Protein AF-A0A2N8DM85-F1 (afdb_monomer_lite)

Secondary structure (DSSP, 8-state):
-HHHHHHHHHTTS------------------------HHHHHHHHHHHHHTT-HHHHHHHHHHHHHHHHHHHTTT-SS---HHHHHHHHHHHTSS-HHHHHHHHHHHHHHHHHHS--TTS---S-SHHHHHHHHHHHHHHHHHHHHHHHHHHT---

Sequence (156 aa):
MLELILK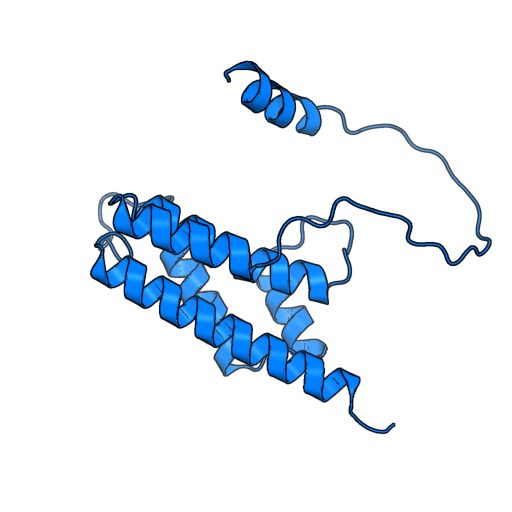IAAMIATGVVSLAVPEVVSRVSTRRPKIFDYHDLLEEAEKARAAGADAASVQLAFSCIEIMLDQILDNNEGETDFTKKIKYAQQVGVVSDDVAAELKRLSGIRARVIHPRPNQVKIGTTPEDAASFIDRVRRALLDIEHAEIELQYKPT

pLDDT: mean 73.94, std 21.7, range [27.81, 96.69]

Structure (mmCIF, N/CA/C/O backbone):
data_AF-A0A2N8DM85-F1
#
_entry.id   AF-A0A2N8DM85-F1
#
loop_
_atom_site.group_PDB
_atom_site.id
_atom_site.type_symbol
_atom_site.label_atom_id
_atom_site.label_alt_id
_atom_site.label_comp_id
_atom_site.label_asym_id
_atom_site.label_entity_id
_atom_site.label_seq_id
_atom_site.pdbx_PDB_ins_code
_atom_site.Cartn_x
_atom_site.Cartn_y
_atom_site.Cartn_z
_atom_site.occupancy
_atom_site.B_iso_or_equiv
_atom_site.auth_seq_id
_atom_site.auth_comp_id
_atom_site.auth_asym_id
_atom_site.auth_atom_id
_atom_site.pdbx_PDB_model_num
ATOM 1 N N . MET A 1 1 ? -8.916 10.503 -26.947 1.00 46.44 1 MET A N 1
ATOM 2 C CA . MET A 1 1 ? -8.059 10.161 -25.785 1.00 46.44 1 MET A CA 1
ATOM 3 C C . MET A 1 1 ? -7.427 11.377 -25.106 1.00 46.44 1 MET A C 1
ATOM 5 O O . MET A 1 1 ? -7.361 11.365 -23.888 1.00 46.44 1 MET A O 1
ATOM 9 N N . LEU A 1 2 ? -7.033 12.439 -25.826 1.00 36.91 2 LEU A N 1
ATOM 10 C CA . LEU A 1 2 ? -6.483 13.663 -25.211 1.00 36.91 2 LEU A CA 1
ATOM 11 C C . LEU A 1 2 ? -7.481 14.429 -24.308 1.00 36.91 2 LEU A C 1
ATOM 13 O O . LEU A 1 2 ? -7.080 15.056 -23.335 1.00 36.91 2 LEU A O 1
ATOM 17 N N . GLU A 1 3 ? -8.784 14.354 -24.597 1.00 34.31 3 GLU A N 1
ATOM 18 C CA . GLU A 1 3 ? -9.808 15.117 -23.862 1.00 34.31 3 GLU A CA 1
ATOM 19 C C . GLU A 1 3 ? -10.078 14.623 -22.434 1.00 34.31 3 GLU A C 1
ATOM 21 O O . GLU A 1 3 ? -10.544 15.393 -21.596 1.00 34.31 3 GLU A O 1
ATOM 26 N N . LEU A 1 4 ? -9.788 13.352 -22.134 1.00 40.19 4 LEU A N 1
ATOM 27 C CA . LEU A 1 4 ? -10.060 12.782 -20.812 1.00 40.19 4 LEU A CA 1
ATOM 28 C C . LEU A 1 4 ? -9.030 13.262 -19.777 1.00 40.19 4 LEU A C 1
ATOM 30 O O . LEU A 1 4 ? -9.383 13.544 -18.637 1.00 40.19 4 LEU A O 1
ATOM 34 N N . ILE A 1 5 ? -7.778 13.443 -20.208 1.00 47.62 5 ILE A N 1
ATOM 35 C CA . ILE A 1 5 ? -6.682 13.930 -19.359 1.00 47.62 5 ILE A CA 1
ATOM 36 C C . ILE A 1 5 ? -6.874 15.422 -19.035 1.00 47.62 5 ILE A C 1
ATOM 38 O O . ILE A 1 5 ? -6.628 15.848 -17.908 1.00 47.62 5 ILE A O 1
ATOM 42 N N . LEU A 1 6 ? -7.403 16.212 -19.979 1.00 41.00 6 LEU A N 1
ATOM 43 C CA . LEU A 1 6 ? -7.639 17.646 -19.774 1.00 41.00 6 LEU A CA 1
ATOM 44 C C . LEU A 1 6 ? -8.774 17.932 -18.768 1.00 41.00 6 LEU A C 1
ATOM 46 O O . LEU A 1 6 ? -8.721 18.919 -18.038 1.00 41.00 6 LEU A O 1
ATOM 50 N N . LYS A 1 7 ? -9.786 17.056 -18.687 1.00 42.88 7 LYS A N 1
ATOM 51 C CA . LYS A 1 7 ? -10.917 17.216 -17.753 1.00 42.88 7 LYS A CA 1
ATOM 52 C C . LYS A 1 7 ? -10.529 16.974 -16.296 1.00 42.88 7 LYS A C 1
ATOM 54 O O . LYS A 1 7 ? -11.030 17.673 -15.421 1.00 42.88 7 LYS A O 1
ATOM 59 N N . ILE A 1 8 ? -9.608 16.044 -16.043 1.00 50.34 8 ILE A N 1
ATOM 60 C CA . ILE A 1 8 ? -9.103 15.778 -14.688 1.00 50.34 8 ILE A CA 1
ATOM 61 C C . ILE A 1 8 ? -8.269 16.971 -14.193 1.00 50.34 8 ILE A C 1
ATOM 63 O O . ILE A 1 8 ? -8.395 17.371 -13.039 1.00 50.34 8 ILE A O 1
ATOM 67 N N . ALA A 1 9 ? -7.503 17.612 -15.083 1.00 44.38 9 ALA A N 1
ATOM 68 C CA . ALA A 1 9 ? -6.720 18.800 -14.746 1.00 44.38 9 ALA A CA 1
ATOM 69 C C . ALA A 1 9 ? -7.584 20.044 -14.442 1.00 44.38 9 ALA A C 1
ATOM 71 O O . ALA A 1 9 ? -7.213 20.855 -13.597 1.00 44.38 9 ALA A O 1
ATOM 72 N N . ALA A 1 10 ? -8.746 20.199 -15.089 1.00 41.28 10 ALA A N 1
ATOM 73 C CA . ALA A 1 10 ? -9.615 21.367 -14.897 1.00 41.28 10 ALA A CA 1
ATOM 74 C C . ALA A 1 10 ? -10.426 21.331 -13.587 1.00 41.28 10 ALA A C 1
ATOM 76 O O . ALA A 1 10 ? -10.752 22.382 -13.035 1.00 41.28 10 ALA A O 1
ATOM 77 N N . MET A 1 11 ? -10.735 20.140 -13.064 1.00 42.62 11 MET A N 1
ATOM 78 C CA 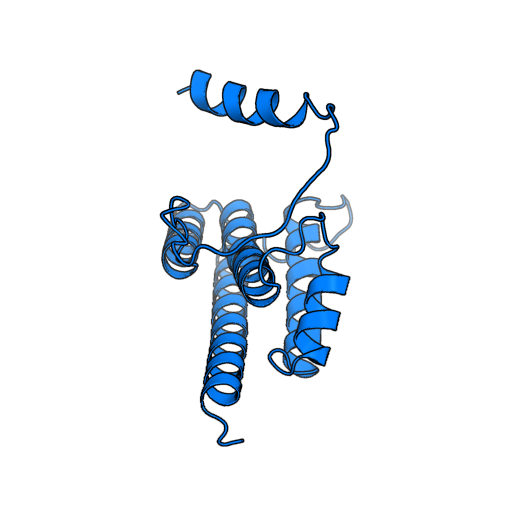. MET A 1 11 ? -11.617 19.988 -11.897 1.00 42.62 11 MET A CA 1
ATOM 79 C C . MET A 1 11 ? -10.950 20.367 -10.562 1.00 42.62 11 MET A C 1
ATOM 81 O O . MET A 1 11 ? -11.637 20.578 -9.570 1.00 42.62 11 MET A O 1
ATOM 85 N N . ILE A 1 12 ? -9.621 20.506 -10.541 1.00 47.06 12 ILE A N 1
ATOM 86 C CA . ILE A 1 12 ? -8.848 20.887 -9.346 1.00 47.06 12 ILE A CA 1
ATOM 87 C C . ILE A 1 12 ? -8.834 22.423 -9.150 1.00 47.06 12 ILE A C 1
ATOM 89 O O . ILE A 1 12 ? -8.496 22.917 -8.079 1.00 47.06 12 ILE A O 1
ATOM 93 N N . ALA A 1 13 ? -9.249 23.208 -10.153 1.00 39.84 13 ALA A N 1
ATOM 94 C CA . ALA A 1 13 ? -9.017 24.656 -10.183 1.00 39.84 13 ALA A CA 1
ATOM 95 C C . ALA A 1 13 ? -10.170 25.549 -9.672 1.00 39.84 13 ALA A C 1
ATOM 97 O O . ALA A 1 13 ? -10.034 26.769 -9.702 1.00 39.84 13 ALA A O 1
ATOM 98 N N . THR A 1 14 ? -11.304 25.012 -9.211 1.00 39.50 14 THR A N 1
ATOM 99 C CA . THR A 1 14 ? -12.475 25.835 -8.821 1.00 39.50 14 THR A CA 1
ATOM 100 C C . THR A 1 14 ? -12.965 25.535 -7.407 1.00 39.50 14 THR A C 1
ATOM 102 O O . THR A 1 14 ? -14.093 25.116 -7.176 1.00 39.50 14 THR A O 1
ATOM 105 N N . GLY A 1 15 ? -12.104 25.790 -6.425 1.00 43.19 15 GLY A N 1
ATOM 106 C CA . GLY A 1 15 ? -12.538 25.970 -5.045 1.00 43.19 15 GLY A CA 1
ATOM 107 C C . GLY A 1 15 ? -12.955 27.416 -4.804 1.00 43.19 15 GLY A C 1
ATOM 108 O O . GLY A 1 15 ? -12.066 28.238 -4.668 1.00 43.19 15 GLY A O 1
ATOM 109 N N . VAL A 1 16 ? -14.263 27.709 -4.774 1.00 44.06 16 VAL A N 1
ATOM 110 C CA . VAL A 1 16 ? -14.984 28.518 -3.758 1.00 44.06 16 VAL A CA 1
ATOM 111 C C . VAL A 1 16 ? -16.491 28.463 -4.072 1.00 44.06 16 VAL A C 1
ATOM 113 O O . VAL A 1 16 ? -16.848 28.679 -5.222 1.00 44.06 16 VAL A O 1
ATOM 116 N N . VAL A 1 17 ? -17.362 28.226 -3.077 1.00 31.20 17 VAL A N 1
ATOM 117 C CA . VAL A 1 17 ? -18.502 29.090 -2.657 1.00 31.20 17 VAL A CA 1
ATOM 118 C C . VAL A 1 17 ? -19.265 28.412 -1.496 1.00 31.20 17 VAL A C 1
ATOM 120 O O . VAL A 1 17 ? -19.744 27.289 -1.614 1.00 31.20 17 VAL A O 1
ATOM 123 N N . SER A 1 18 ? -19.361 29.140 -0.375 1.00 37.59 18 SER A N 1
ATOM 124 C CA . SER A 1 18 ? -20.199 28.929 0.823 1.00 37.59 18 SER A CA 1
ATOM 125 C C . SER A 1 18 ? -21.688 28.649 0.562 1.00 37.59 18 SER A C 1
ATOM 127 O O . SER A 1 18 ? -22.227 29.227 -0.371 1.00 37.59 18 SER A O 1
ATOM 129 N N . LEU A 1 19 ? -22.379 27.951 1.490 1.00 29.81 19 LEU A N 1
ATOM 130 C CA . LEU A 1 19 ? -23.615 28.396 2.198 1.00 29.81 19 LEU A CA 1
ATOM 131 C C . LEU A 1 19 ? -24.359 27.238 2.927 1.00 29.81 19 LEU A C 1
ATOM 133 O O . LEU A 1 19 ? -25.012 26.411 2.312 1.00 29.81 19 LEU A O 1
ATOM 137 N N . ALA A 1 20 ? -24.233 27.220 4.258 1.00 35.34 20 ALA A N 1
ATOM 138 C CA . ALA A 1 20 ? -25.251 27.044 5.315 1.00 35.34 20 ALA A CA 1
ATOM 139 C C . ALA A 1 20 ? -26.544 26.159 5.147 1.00 35.34 20 ALA A C 1
ATOM 141 O O . ALA A 1 20 ? -27.443 26.532 4.401 1.00 35.34 20 ALA A O 1
ATOM 142 N N . VAL A 1 21 ? -26.687 25.169 6.074 1.00 34.19 21 VAL A N 1
ATOM 143 C CA . VAL A 1 21 ? -27.899 24.659 6.827 1.00 34.19 21 VAL A CA 1
ATOM 144 C C . VAL A 1 21 ? -28.944 23.771 6.080 1.00 34.19 21 VAL A C 1
ATOM 146 O O . VAL A 1 21 ? -29.126 24.011 4.891 1.00 34.19 21 VAL A O 1
ATOM 149 N N . PRO A 1 22 ? -29.734 22.828 6.698 1.00 39.62 22 PRO A N 1
ATOM 150 C CA . PRO A 1 22 ? -29.751 22.153 8.029 1.00 39.62 22 PRO A CA 1
ATOM 151 C C . PRO A 1 22 ? -29.777 20.592 7.999 1.00 39.62 22 PRO A C 1
ATOM 153 O O . PRO A 1 22 ? -29.983 19.961 6.966 1.00 39.62 22 PRO A O 1
ATOM 156 N N . GLU A 1 23 ? -29.669 19.979 9.189 1.00 46.16 23 GLU A N 1
ATOM 157 C CA . GLU A 1 23 ? -30.131 18.616 9.520 1.00 46.16 23 GLU A CA 1
ATOM 158 C C . GLU A 1 23 ? -31.531 18.285 8.960 1.00 46.16 23 GLU A C 1
ATOM 160 O O . GLU A 1 23 ? -32.455 19.079 9.118 1.00 46.16 23 GLU A O 1
ATOM 165 N N . VAL A 1 24 ? -31.699 17.084 8.383 1.00 32.69 24 VAL A N 1
ATOM 166 C CA . VAL A 1 24 ? -32.715 16.059 8.734 1.00 32.69 24 VAL A CA 1
ATOM 167 C C . VAL A 1 24 ? -32.618 14.895 7.730 1.00 32.69 24 VAL A C 1
ATOM 169 O O . VAL A 1 24 ? -32.951 15.008 6.556 1.00 32.69 24 VAL A O 1
ATOM 172 N N . VAL A 1 25 ? -32.133 13.768 8.254 1.00 43.12 25 VAL A N 1
ATOM 173 C CA . VAL A 1 25 ? -32.490 12.368 7.965 1.00 43.12 25 VAL A CA 1
ATOM 174 C C . VAL A 1 25 ? -33.029 12.042 6.561 1.00 43.12 25 VAL A C 1
ATOM 176 O O . VAL A 1 25 ? -34.212 12.207 6.282 1.00 43.12 25 VAL A O 1
ATOM 179 N N . SER A 1 26 ? -32.220 11.354 5.749 1.00 27.81 26 SER A N 1
ATOM 180 C CA . SER A 1 26 ? -32.747 10.270 4.911 1.00 27.81 26 SER A CA 1
ATOM 181 C C . SER A 1 26 ? -31.660 9.260 4.559 1.00 27.81 26 SER A C 1
ATOM 183 O O . SER A 1 26 ? -30.710 9.537 3.828 1.00 27.81 26 SER A O 1
ATOM 185 N N . ARG A 1 27 ? -31.822 8.057 5.114 1.00 40.62 27 ARG A N 1
ATOM 186 C CA . ARG A 1 27 ? -31.108 6.836 4.745 1.00 40.62 27 ARG A CA 1
ATOM 187 C C . ARG A 1 27 ? -31.417 6.475 3.293 1.00 40.62 27 ARG A C 1
ATOM 189 O O . ARG A 1 27 ? -32.298 5.664 3.059 1.00 40.62 27 ARG A O 1
ATOM 196 N N . VAL A 1 28 ? -30.667 7.013 2.343 1.00 31.88 28 VAL A N 1
ATOM 197 C CA . VAL A 1 28 ? -30.426 6.382 1.041 1.00 31.88 28 VAL A CA 1
ATOM 198 C C . VAL A 1 28 ? -29.061 6.881 0.563 1.00 31.88 28 VAL A C 1
ATOM 200 O O . VAL A 1 28 ? -28.959 7.913 -0.091 1.00 31.88 28 VAL A O 1
ATOM 203 N N . SER A 1 29 ? -27.988 6.156 0.893 1.00 33.16 29 SER A N 1
ATOM 204 C CA . SER A 1 29 ? -26.689 6.347 0.232 1.00 33.16 29 SER A CA 1
ATOM 205 C C . SER A 1 29 ? -26.782 5.761 -1.180 1.00 33.16 29 SER A C 1
ATOM 207 O O . SER A 1 29 ? -26.305 4.667 -1.483 1.00 33.16 29 SER A O 1
ATOM 209 N N . THR A 1 30 ? -27.516 6.445 -2.057 1.00 33.03 30 THR A N 1
ATOM 210 C CA . THR A 1 30 ? -27.554 6.118 -3.478 1.00 33.03 30 THR A CA 1
ATOM 211 C C . THR A 1 30 ? -26.287 6.632 -4.134 1.00 33.03 30 THR A C 1
ATOM 213 O O . THR A 1 30 ? -26.151 7.815 -4.420 1.00 33.03 30 THR A O 1
ATOM 216 N N . ARG A 1 31 ? -25.416 5.665 -4.435 1.00 43.16 31 ARG A N 1
ATOM 217 C CA . ARG A 1 31 ? -24.558 5.615 -5.624 1.00 43.16 31 ARG A CA 1
ATOM 218 C C . ARG A 1 31 ? -23.601 6.798 -5.794 1.00 43.16 31 ARG A C 1
ATOM 220 O O . ARG A 1 31 ? -23.802 7.663 -6.640 1.00 43.16 31 ARG A O 1
ATOM 227 N N . ARG A 1 32 ? -22.453 6.709 -5.121 1.00 36.75 32 ARG A N 1
ATOM 228 C CA . ARG A 1 32 ? -21.190 7.101 -5.765 1.00 36.75 32 ARG A CA 1
ATOM 229 C C . ARG A 1 32 ? -20.741 5.930 -6.653 1.00 36.75 32 ARG A C 1
ATOM 231 O O . ARG A 1 32 ? -20.941 4.784 -6.240 1.00 36.75 32 ARG A O 1
ATOM 238 N N . PRO A 1 33 ? -20.220 6.159 -7.869 1.00 33.59 33 PRO A N 1
ATOM 239 C CA . PRO A 1 33 ? -19.719 5.073 -8.703 1.00 33.59 33 PRO A CA 1
ATOM 240 C C . PRO A 1 33 ? -18.566 4.384 -7.959 1.00 33.59 33 PRO A C 1
ATOM 242 O O . PRO A 1 33 ? -17.488 4.950 -7.814 1.00 33.59 33 PRO A O 1
ATOM 245 N N . LYS A 1 34 ? -18.837 3.189 -7.421 1.00 40.88 34 LYS A N 1
ATOM 246 C CA . LYS A 1 34 ? -17.860 2.311 -6.771 1.00 40.88 34 LYS A CA 1
ATOM 247 C C . LYS A 1 34 ? -16.998 1.667 -7.853 1.00 40.88 34 LYS A C 1
ATOM 249 O O . LYS A 1 34 ? -17.295 0.577 -8.321 1.00 40.88 34 LYS A O 1
ATOM 254 N N . ILE A 1 35 ? -15.968 2.373 -8.277 1.00 38.97 35 ILE A N 1
ATOM 255 C CA . ILE A 1 35 ? -14.725 1.755 -8.735 1.00 38.97 35 ILE A CA 1
ATOM 256 C C . ILE A 1 35 ? -13.692 2.424 -7.813 1.00 38.97 35 ILE A C 1
ATOM 258 O O . ILE A 1 35 ? -13.714 3.645 -7.680 1.00 3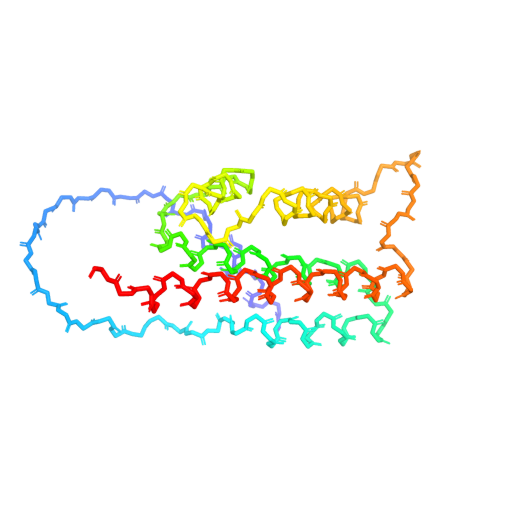8.97 35 ILE A O 1
ATOM 262 N N . PHE A 1 36 ? -12.887 1.729 -7.020 1.00 49.84 36 PHE A N 1
ATOM 263 C CA . PHE A 1 36 ? -12.146 0.517 -7.332 1.00 49.84 36 PHE A CA 1
ATOM 264 C C . PHE A 1 36 ? -12.200 -0.450 -6.156 1.00 49.84 36 PHE A C 1
ATOM 266 O O . PHE A 1 36 ? -11.789 -0.103 -5.049 1.00 49.84 36 PHE A O 1
ATOM 273 N N . ASP A 1 37 ? -12.685 -1.663 -6.409 1.00 69.50 37 ASP A N 1
ATOM 274 C CA . ASP A 1 37 ? -12.207 -2.805 -5.648 1.00 69.50 37 ASP A CA 1
ATOM 275 C C . ASP A 1 37 ? -10.674 -2.772 -5.745 1.00 69.50 37 ASP A C 1
ATOM 277 O O . ASP A 1 37 ? -10.115 -2.687 -6.844 1.00 69.50 37 ASP A O 1
ATOM 281 N N . TYR A 1 38 ? -9.980 -2.726 -4.609 1.00 76.75 38 TYR A N 1
ATOM 282 C CA . TYR A 1 38 ? -8.522 -2.675 -4.628 1.00 76.75 38 TYR A CA 1
ATOM 283 C C . TYR A 1 38 ? -7.946 -3.935 -5.310 1.00 76.75 38 TYR A C 1
ATOM 285 O O . TYR A 1 38 ? -6.807 -3.902 -5.779 1.00 76.75 38 TYR A O 1
ATOM 293 N N . HIS A 1 39 ? -8.731 -5.016 -5.426 1.00 80.06 39 HIS A N 1
ATOM 294 C CA . HIS A 1 39 ? -8.398 -6.201 -6.210 1.00 80.06 39 HIS A CA 1
ATOM 295 C C . HIS A 1 39 ? -8.225 -5.903 -7.707 1.00 80.06 39 HIS A C 1
ATOM 297 O O . HIS A 1 39 ? -7.229 -6.343 -8.283 1.00 80.06 39 HIS A O 1
ATOM 303 N N . ASP A 1 40 ? -9.104 -5.100 -8.319 1.00 84.38 40 ASP A N 1
ATOM 304 C CA . ASP A 1 40 ? -8.972 -4.698 -9.731 1.00 84.38 40 ASP A CA 1
ATOM 305 C C . ASP A 1 40 ? -7.681 -3.893 -9.939 1.00 84.38 40 ASP A C 1
ATOM 307 O O . ASP A 1 40 ? -6.947 -4.071 -10.912 1.00 84.38 40 ASP A O 1
ATOM 311 N N . LEU A 1 41 ? -7.365 -3.014 -8.984 1.00 86.75 41 LEU A N 1
ATOM 312 C CA . LEU A 1 41 ? -6.170 -2.177 -9.047 1.00 86.75 41 LEU A CA 1
ATOM 313 C C . LEU A 1 41 ? -4.879 -2.986 -8.830 1.00 86.75 41 LEU A C 1
ATOM 315 O O . LEU A 1 41 ? -3.858 -2.692 -9.458 1.00 86.75 41 LEU A O 1
ATOM 319 N N . LEU A 1 42 ? -4.923 -4.030 -7.998 1.00 89.31 42 LEU A N 1
ATOM 320 C CA . LEU A 1 42 ? -3.837 -5.004 -7.864 1.00 89.31 42 LEU A CA 1
ATOM 321 C C . LEU A 1 42 ? -3.622 -5.800 -9.156 1.00 89.31 42 LEU A C 1
ATOM 323 O O . LEU A 1 42 ? -2.474 -6.052 -9.524 1.00 89.31 42 LEU A O 1
ATOM 327 N N . GLU A 1 43 ? -4.689 -6.172 -9.866 1.00 90.94 43 GLU A N 1
ATOM 328 C CA . GLU A 1 43 ? -4.574 -6.840 -11.166 1.00 90.94 43 GLU A CA 1
ATOM 329 C C . GLU A 1 43 ? -3.904 -5.925 -12.203 1.00 90.94 43 GLU A C 1
ATOM 331 O O . GLU A 1 43 ? -2.987 -6.344 -12.914 1.00 90.94 43 GLU A O 1
ATOM 336 N N . GLU A 1 44 ? -4.290 -4.648 -12.249 1.00 90.69 44 GLU A N 1
ATOM 337 C CA . GLU A 1 44 ? -3.639 -3.653 -13.109 1.00 90.69 44 GLU A CA 1
ATOM 338 C C . GLU A 1 44 ? -2.169 -3.418 -12.725 1.00 90.69 44 GLU A C 1
ATOM 340 O O . GLU A 1 44 ? -1.316 -3.249 -13.602 1.00 90.69 44 GLU A O 1
ATOM 345 N N . ALA A 1 45 ? -1.828 -3.479 -11.434 1.00 91.44 45 ALA A N 1
ATOM 346 C CA . ALA A 1 45 ? -0.438 -3.415 -10.987 1.00 91.44 45 ALA A CA 1
ATOM 347 C C . ALA A 1 45 ? 0.390 -4.604 -11.511 1.00 91.44 45 ALA A C 1
ATOM 349 O O . ALA A 1 45 ? 1.534 -4.418 -11.940 1.00 91.44 45 ALA A O 1
ATOM 350 N N . GLU A 1 46 ? -0.177 -5.812 -11.534 1.00 92.38 46 GLU A N 1
ATOM 351 C CA . GLU A 1 46 ? 0.477 -7.003 -12.094 1.00 92.38 46 GLU A CA 1
ATOM 352 C C . GLU A 1 46 ? 0.618 -6.917 -13.620 1.00 92.38 46 GLU A C 1
ATOM 354 O O . GLU A 1 46 ? 1.680 -7.241 -14.160 1.00 92.38 46 GLU A O 1
ATOM 359 N N . LYS A 1 47 ? -0.401 -6.410 -14.327 1.00 92.50 47 LYS A N 1
ATOM 360 C CA . LYS A 1 47 ? -0.326 -6.154 -15.778 1.00 92.50 47 LYS A CA 1
ATOM 361 C C . LYS A 1 47 ? 0.768 -5.143 -16.114 1.00 92.50 47 LYS A C 1
ATOM 363 O O . LYS A 1 47 ? 1.555 -5.376 -17.033 1.00 92.50 47 LYS A O 1
ATOM 368 N N . ALA A 1 48 ? 0.863 -4.053 -15.351 1.00 90.19 48 ALA A N 1
ATOM 369 C CA . ALA A 1 48 ? 1.917 -3.055 -15.519 1.00 90.19 48 ALA A CA 1
ATOM 370 C C . ALA A 1 48 ? 3.313 -3.669 -15.327 1.00 90.19 48 ALA A C 1
ATOM 372 O O . ALA A 1 48 ? 4.206 -3.419 -16.138 1.00 90.19 48 ALA A O 1
ATOM 373 N N . ARG A 1 49 ? 3.492 -4.533 -14.318 1.00 92.19 49 ARG A N 1
ATOM 374 C CA . ARG A 1 49 ? 4.750 -5.267 -14.100 1.00 92.19 49 ARG A CA 1
ATOM 375 C C . ARG A 1 49 ? 5.078 -6.191 -15.271 1.00 92.19 49 ARG A C 1
ATOM 377 O O . ARG A 1 49 ? 6.194 -6.169 -15.778 1.00 92.19 49 ARG A O 1
ATOM 384 N N . ALA A 1 50 ? 4.108 -6.979 -15.737 1.00 91.19 50 ALA A N 1
ATOM 385 C CA . ALA A 1 50 ? 4.292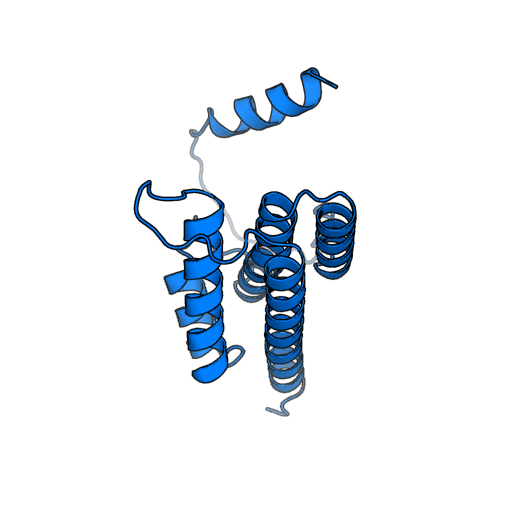 -7.886 -16.872 1.00 91.19 50 ALA A CA 1
ATOM 386 C C . ALA A 1 50 ? 4.660 -7.145 -18.172 1.00 91.19 50 ALA A C 1
ATOM 388 O O . ALA A 1 50 ? 5.385 -7.683 -19.006 1.00 91.19 50 ALA A O 1
ATOM 389 N N . ALA A 1 51 ? 4.209 -5.896 -18.322 1.00 92.38 51 ALA A N 1
ATOM 390 C CA . ALA A 1 51 ? 4.575 -5.010 -19.425 1.00 92.38 51 ALA A CA 1
ATOM 391 C C . ALA A 1 51 ? 5.945 -4.314 -19.251 1.00 92.38 51 ALA A C 1
ATOM 393 O O . ALA A 1 51 ? 6.329 -3.510 -20.101 1.00 92.38 51 ALA A O 1
ATOM 394 N N . GLY A 1 52 ? 6.677 -4.584 -18.164 1.00 88.19 52 GLY A N 1
ATOM 395 C CA . GLY A 1 52 ? 7.955 -3.938 -17.840 1.00 88.19 52 GLY A CA 1
ATOM 396 C C . GLY A 1 52 ? 7.818 -2.507 -17.307 1.00 88.19 52 GLY A C 1
ATOM 397 O O . GLY A 1 52 ? 8.802 -1.773 -17.230 1.00 88.19 52 GLY A O 1
ATOM 398 N N . ALA A 1 53 ? 6.606 -2.083 -16.942 1.00 88.81 53 ALA A N 1
ATOM 399 C CA . ALA A 1 53 ? 6.329 -0.778 -16.350 1.00 88.81 53 ALA A CA 1
ATOM 400 C C . ALA A 1 53 ? 6.412 -0.842 -14.811 1.00 88.81 53 ALA A C 1
ATOM 402 O O . ALA A 1 53 ? 5.462 -0.497 -14.107 1.00 88.81 53 ALA A O 1
ATOM 403 N N . ASP A 1 54 ? 7.562 -1.268 -14.279 1.00 89.31 54 ASP A N 1
ATOM 404 C CA . ASP A 1 54 ? 7.768 -1.563 -12.849 1.00 89.31 54 ASP A CA 1
ATOM 405 C C . ASP A 1 54 ? 7.427 -0.380 -11.929 1.00 89.31 54 ASP A C 1
ATOM 407 O O . ASP A 1 54 ? 6.754 -0.536 -10.912 1.00 89.31 54 ASP A O 1
ATOM 411 N N . ALA A 1 55 ? 7.816 0.838 -12.315 1.00 86.88 55 ALA A N 1
ATOM 412 C CA . ALA A 1 55 ? 7.517 2.034 -11.529 1.00 86.88 55 ALA A CA 1
ATOM 413 C C . ALA A 1 55 ? 6.010 2.335 -11.452 1.00 86.88 55 ALA A C 1
ATOM 415 O O . ALA A 1 55 ? 5.508 2.759 -10.409 1.00 86.88 55 ALA A O 1
ATOM 416 N N . ALA A 1 56 ? 5.282 2.094 -12.547 1.00 89.19 56 ALA A N 1
ATOM 417 C CA . ALA A 1 56 ? 3.832 2.243 -12.581 1.00 89.19 56 ALA A CA 1
ATOM 418 C C . ALA A 1 56 ? 3.154 1.140 -11.760 1.00 89.19 56 ALA A C 1
ATOM 420 O O . ALA A 1 56 ? 2.231 1.429 -11.005 1.00 89.19 56 ALA A O 1
ATOM 421 N N . SER A 1 57 ? 3.662 -0.092 -11.838 1.00 91.31 57 SER A N 1
ATOM 422 C CA . SER A 1 57 ? 3.213 -1.217 -11.015 1.00 91.31 57 SER A CA 1
ATOM 423 C C . SER A 1 57 ? 3.306 -0.906 -9.517 1.00 91.31 57 SER A C 1
ATOM 425 O O . SER A 1 57 ? 2.313 -1.025 -8.799 1.00 91.31 57 SER A O 1
ATOM 427 N N . VAL A 1 58 ? 4.454 -0.399 -9.053 1.00 91.50 58 VAL A N 1
ATOM 428 C CA . VAL A 1 58 ? 4.656 0.011 -7.651 1.00 91.50 58 VAL A CA 1
ATOM 429 C C . VAL A 1 58 ? 3.683 1.119 -7.239 1.00 91.50 58 VAL A C 1
ATOM 431 O O . VAL A 1 58 ? 3.125 1.067 -6.142 1.00 91.50 58 VAL A O 1
ATOM 434 N N . GLN A 1 59 ? 3.456 2.115 -8.102 1.00 91.56 59 GLN A N 1
ATOM 435 C CA . GLN A 1 59 ? 2.494 3.185 -7.827 1.00 91.56 59 GLN A CA 1
ATOM 436 C C . GLN A 1 59 ? 1.063 2.644 -7.700 1.00 91.56 59 GLN A C 1
ATOM 438 O O . GLN A 1 59 ? 0.380 2.990 -6.739 1.00 91.56 59 GLN A O 1
ATOM 443 N N . LEU A 1 60 ? 0.619 1.800 -8.636 1.00 90.81 60 LEU A N 1
ATOM 444 C CA . LEU A 1 60 ? -0.728 1.218 -8.636 1.00 90.81 60 LEU A CA 1
ATOM 445 C C . LEU A 1 60 ? -0.952 0.332 -7.406 1.00 90.81 60 LEU A C 1
ATOM 447 O O . LEU A 1 60 ? -1.947 0.494 -6.700 1.00 90.81 60 LEU A O 1
ATOM 451 N N . ALA A 1 61 ? 0.015 -0.534 -7.091 1.00 93.62 61 ALA A N 1
ATOM 452 C CA . ALA A 1 61 ? -0.038 -1.379 -5.905 1.00 93.62 61 ALA A CA 1
ATOM 453 C C . ALA A 1 61 ? -0.118 -0.536 -4.623 1.00 93.62 61 ALA A C 1
ATOM 455 O O . ALA A 1 61 ? -0.956 -0.786 -3.762 1.00 93.62 61 ALA A O 1
ATOM 456 N N . PHE A 1 62 ? 0.696 0.515 -4.495 1.00 93.69 62 PHE A N 1
ATOM 457 C CA . PHE A 1 62 ? 0.639 1.369 -3.309 1.00 93.69 62 PHE A CA 1
ATOM 458 C C . PHE A 1 62 ? -0.691 2.129 -3.184 1.00 93.69 62 PHE A C 1
ATOM 460 O O . PHE A 1 62 ? -1.205 2.273 -2.077 1.00 93.69 62 PHE A O 1
ATOM 467 N N . SER A 1 63 ? -1.289 2.562 -4.295 1.00 91.06 63 SER A N 1
ATOM 468 C CA . SER A 1 63 ? -2.598 3.226 -4.268 1.00 91.06 63 SER A CA 1
ATOM 469 C C . SER A 1 63 ? -3.728 2.328 -3.754 1.00 91.06 63 SER A C 1
ATOM 471 O O . SER A 1 63 ? -4.696 2.846 -3.208 1.00 91.06 63 SER A O 1
ATOM 473 N N . CYS A 1 64 ? -3.586 0.999 -3.814 1.00 91.81 64 CYS A N 1
ATOM 474 C CA . CYS A 1 64 ? -4.523 0.069 -3.173 1.00 91.81 64 CYS A CA 1
ATOM 475 C C . CYS A 1 64 ? -4.587 0.282 -1.650 1.00 91.81 64 CYS A C 1
ATOM 477 O O . CYS A 1 64 ? -5.667 0.296 -1.066 1.00 91.81 64 CYS A O 1
ATOM 479 N N . ILE A 1 65 ? -3.434 0.510 -1.008 1.00 92.31 65 ILE A N 1
ATOM 480 C CA . ILE A 1 65 ? -3.347 0.811 0.431 1.00 92.31 65 ILE A CA 1
ATOM 481 C C . ILE A 1 65 ? -4.003 2.156 0.734 1.00 92.31 65 ILE A C 1
ATOM 483 O O . ILE A 1 65 ? -4.721 2.279 1.721 1.00 92.31 65 ILE A O 1
ATOM 487 N N . GLU A 1 66 ? -3.740 3.173 -0.092 1.00 89.31 66 GLU A N 1
ATOM 488 C CA . GLU A 1 66 ? -4.325 4.505 0.095 1.00 89.31 66 GLU A CA 1
ATOM 489 C C . GLU A 1 66 ? -5.858 4.434 0.047 1.00 89.31 66 GLU A C 1
ATOM 491 O O . GLU A 1 66 ? -6.507 4.966 0.945 1.00 89.31 66 GLU A O 1
ATOM 496 N N . ILE A 1 67 ? -6.413 3.696 -0.922 1.00 86.25 67 ILE A N 1
ATOM 497 C CA . ILE A 1 67 ? -7.856 3.456 -1.057 1.00 86.25 67 ILE A CA 1
ATOM 498 C C . ILE A 1 67 ? -8.416 2.717 0.162 1.00 86.25 67 ILE A C 1
ATOM 500 O O . ILE A 1 67 ? -9.422 3.156 0.712 1.00 86.25 67 ILE A O 1
ATOM 504 N N . MET A 1 68 ? -7.773 1.631 0.603 1.00 87.00 68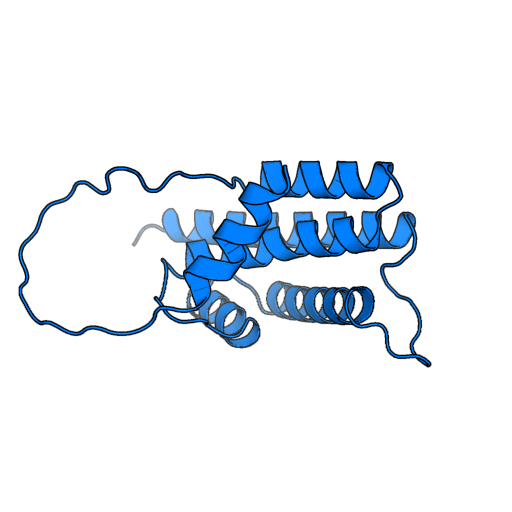 MET A N 1
ATOM 505 C CA . MET A 1 68 ? -8.218 0.864 1.775 1.00 87.00 68 MET A CA 1
ATOM 506 C C . MET A 1 68 ? -8.261 1.741 3.034 1.00 87.00 68 MET A C 1
ATOM 508 O O . MET A 1 68 ? -9.260 1.782 3.746 1.00 87.00 68 MET A O 1
ATOM 512 N N . LEU A 1 69 ? -7.201 2.512 3.292 1.00 87.00 69 LEU A N 1
ATOM 513 C CA . LEU A 1 69 ? -7.170 3.418 4.441 1.00 87.00 69 LEU A CA 1
ATOM 514 C C . LEU A 1 69 ? -8.240 4.513 4.338 1.00 87.00 69 LEU A C 1
ATOM 516 O O . LEU A 1 69 ? -8.828 4.873 5.354 1.00 87.00 69 LEU A O 1
ATOM 520 N N . ASP A 1 70 ? -8.511 5.027 3.137 1.00 84.69 70 ASP A N 1
ATOM 521 C CA . ASP A 1 70 ? -9.568 6.021 2.915 1.00 84.69 70 ASP A CA 1
ATOM 522 C C . ASP A 1 70 ? -10.975 5.462 3.139 1.00 84.69 70 ASP A C 1
ATOM 524 O O . ASP A 1 70 ? -11.838 6.176 3.655 1.00 84.69 70 ASP A O 1
ATOM 528 N N . GLN A 1 71 ? -11.199 4.189 2.806 1.00 81.06 71 GLN A N 1
ATOM 529 C CA . GLN A 1 71 ? -12.451 3.488 3.094 1.00 81.06 71 GLN A CA 1
ATOM 530 C C . GLN A 1 71 ? -12.667 3.334 4.603 1.00 81.06 71 GLN A C 1
ATOM 532 O O . GLN A 1 71 ? -13.742 3.659 5.097 1.00 81.06 71 GLN A O 1
ATOM 537 N N . ILE A 1 72 ? -11.628 2.940 5.342 1.00 79.44 72 ILE A N 1
ATOM 538 C CA . ILE A 1 72 ? -11.672 2.795 6.807 1.00 79.44 72 ILE A CA 1
ATOM 539 C C . ILE A 1 72 ? -11.904 4.141 7.506 1.00 79.44 72 ILE A C 1
ATOM 541 O O . ILE A 1 72 ? -12.543 4.214 8.553 1.00 79.44 72 ILE A O 1
ATOM 545 N N . LEU A 1 73 ? -11.378 5.224 6.934 1.00 76.75 73 LEU A N 1
ATOM 546 C CA . LEU A 1 73 ? -11.521 6.587 7.451 1.00 76.75 73 LEU A CA 1
ATOM 547 C C . LEU A 1 73 ? -12.878 7.234 7.147 1.00 76.75 73 LEU A C 1
ATOM 549 O O . LEU A 1 73 ? -13.073 8.396 7.513 1.00 76.75 73 LEU A O 1
ATOM 553 N N . ASP A 1 74 ? -13.775 6.515 6.468 1.00 67.75 74 ASP A N 1
ATOM 554 C CA . ASP A 1 74 ? -15.140 6.923 6.134 1.00 67.75 74 ASP A CA 1
ATOM 555 C C . ASP A 1 74 ? -15.213 8.336 5.513 1.00 67.75 74 ASP A C 1
ATOM 557 O O . ASP A 1 74 ? -16.056 9.164 5.855 1.00 67.75 74 ASP A O 1
ATOM 561 N N . ASN A 1 75 ? -14.289 8.627 4.584 1.00 55.19 75 ASN A N 1
ATOM 562 C CA . ASN A 1 75 ? -14.145 9.929 3.919 1.00 55.19 75 ASN A CA 1
ATOM 563 C C . ASN A 1 75 ? -14.135 11.131 4.885 1.00 55.19 75 ASN A C 1
ATOM 565 O O . ASN A 1 75 ? -14.917 12.066 4.705 1.00 55.19 75 ASN A O 1
ATOM 569 N N . ASN A 1 76 ? -13.224 11.183 5.865 1.00 48.09 76 ASN A N 1
ATOM 570 C CA . ASN A 1 76 ? -12.839 12.491 6.407 1.00 48.09 76 ASN A CA 1
ATOM 571 C C . ASN A 1 76 ? -12.467 13.396 5.215 1.00 48.09 76 ASN A C 1
ATOM 573 O O . ASN A 1 76 ? -11.479 13.132 4.535 1.00 48.09 76 ASN A O 1
ATOM 577 N N . GLU A 1 77 ? -13.293 14.412 4.930 1.00 46.62 77 GLU A N 1
ATOM 578 C CA . GLU A 1 77 ? -13.298 15.246 3.709 1.00 46.62 77 GLU A CA 1
ATOM 579 C C . GLU A 1 77 ? -12.075 16.182 3.578 1.00 46.62 77 GLU A C 1
ATOM 581 O O . GLU A 1 77 ? -12.152 17.282 3.034 1.00 46.62 77 GLU A O 1
ATOM 586 N N . GLY A 1 78 ? -10.921 15.764 4.090 1.00 52.38 78 GLY A N 1
ATOM 587 C CA . GLY A 1 78 ? -9.656 16.464 3.976 1.00 52.38 78 GLY A CA 1
ATOM 588 C C . GLY A 1 78 ? -8.574 15.547 3.431 1.00 52.38 78 GLY A C 1
ATOM 589 O O . GLY A 1 78 ? -8.523 14.358 3.748 1.00 52.38 78 GLY A O 1
ATOM 590 N N . GLU A 1 79 ? -7.668 16.130 2.646 1.00 56.16 79 GLU A N 1
ATOM 591 C CA . GLU A 1 79 ? -6.409 15.514 2.235 1.00 56.16 79 GLU A CA 1
ATOM 592 C C . GLU A 1 79 ? -5.592 15.168 3.492 1.00 56.16 79 GLU A C 1
ATOM 594 O O . GLU A 1 79 ? -4.832 15.964 4.049 1.00 56.16 79 GLU A O 1
ATOM 599 N N . THR A 1 80 ? -5.849 13.979 4.027 1.00 65.06 80 THR A N 1
ATOM 600 C CA . THR A 1 80 ? -5.243 13.517 5.265 1.00 65.06 80 THR A CA 1
ATOM 601 C C . THR A 1 80 ? -3.911 12.890 4.899 1.00 65.06 80 THR A C 1
ATOM 603 O O . THR A 1 80 ? -3.870 11.919 4.153 1.00 65.06 80 THR A O 1
ATOM 606 N N . ASP A 1 81 ? -2.811 13.454 5.401 1.00 84.19 81 ASP A N 1
ATOM 607 C CA . ASP A 1 81 ? -1.471 12.899 5.182 1.00 84.19 81 ASP A CA 1
ATOM 608 C C . ASP A 1 81 ? -1.431 11.389 5.484 1.00 84.19 81 ASP A C 1
ATOM 610 O O . ASP A 1 81 ? -2.012 10.928 6.470 1.00 84.19 81 ASP A O 1
ATOM 614 N N . PHE A 1 82 ? -0.714 10.616 4.665 1.00 87.88 82 PHE A N 1
ATOM 615 C CA . PHE A 1 82 ? -0.649 9.154 4.767 1.00 87.88 82 PHE A CA 1
ATOM 616 C C . PHE A 1 82 ? -0.235 8.681 6.170 1.00 87.88 82 PHE A C 1
ATOM 618 O O . PHE A 1 82 ? -0.796 7.727 6.709 1.00 87.88 82 PHE A O 1
ATOM 625 N N . THR A 1 83 ? 0.686 9.396 6.824 1.00 89.19 83 THR A N 1
ATOM 626 C CA . THR A 1 83 ? 1.106 9.083 8.200 1.00 89.19 83 THR A CA 1
ATOM 627 C C . THR A 1 83 ? -0.041 9.239 9.195 1.00 89.19 83 THR A C 1
ATOM 629 O O . THR A 1 83 ? -0.163 8.451 10.136 1.00 89.19 83 THR A O 1
ATOM 632 N N . LYS A 1 84 ? -0.897 10.248 8.997 1.00 87.62 84 LYS A N 1
ATOM 633 C CA . LYS A 1 84 ? -2.093 10.460 9.820 1.00 87.62 84 LYS A CA 1
ATOM 634 C C . LYS A 1 84 ? -3.130 9.367 9.569 1.00 87.62 84 LYS A C 1
ATOM 636 O O . LYS A 1 84 ? -3.695 8.885 10.546 1.00 87.62 84 LYS A O 1
ATOM 641 N N . LYS A 1 85 ? -3.311 8.934 8.312 1.00 88.75 85 LYS A N 1
ATOM 642 C CA . LYS A 1 85 ? -4.199 7.809 7.969 1.00 88.75 85 LYS A CA 1
ATOM 643 C C . LYS A 1 85 ? -3.798 6.537 8.718 1.00 88.75 85 LYS A C 1
ATOM 645 O O . LYS A 1 85 ? -4.626 5.949 9.404 1.00 88.75 85 LYS A O 1
ATOM 650 N N . ILE A 1 86 ? -2.507 6.186 8.690 1.00 91.62 86 ILE A N 1
ATOM 651 C CA . ILE A 1 86 ? -1.972 5.042 9.450 1.00 91.62 86 ILE A CA 1
ATOM 652 C C . ILE A 1 86 ? -2.239 5.204 10.946 1.00 91.62 86 ILE A C 1
ATOM 654 O O . ILE A 1 86 ? -2.727 4.279 11.585 1.00 91.62 86 ILE A O 1
ATOM 658 N N . LYS A 1 87 ? -1.926 6.373 11.517 1.00 89.81 87 LYS A N 1
ATOM 659 C CA . LYS A 1 87 ? -2.086 6.598 12.959 1.00 89.81 87 LYS A CA 1
ATOM 660 C C . LYS A 1 87 ? -3.540 6.438 13.403 1.00 89.81 87 LYS A C 1
ATOM 662 O O . LYS A 1 87 ? -3.784 5.861 14.456 1.00 89.81 87 LYS A O 1
ATOM 667 N N . TYR A 1 88 ? -4.487 6.941 12.618 1.00 87.06 88 TYR A N 1
ATOM 668 C CA . TYR A 1 88 ? -5.905 6.753 12.902 1.00 87.06 88 TYR A CA 1
ATOM 669 C C . TYR A 1 88 ? -6.304 5.280 12.790 1.00 87.06 88 TYR A C 1
ATOM 671 O O . TYR A 1 88 ? -6.920 4.752 13.709 1.00 87.06 88 TYR A O 1
ATOM 679 N N . ALA A 1 89 ? -5.890 4.600 11.717 1.00 87.50 89 ALA A N 1
ATOM 680 C CA . ALA A 1 89 ? -6.144 3.176 11.525 1.00 87.50 89 ALA A CA 1
ATOM 681 C C . ALA A 1 89 ? -5.614 2.335 12.712 1.00 87.50 89 ALA A C 1
ATOM 683 O O . ALA A 1 89 ? -6.291 1.432 13.200 1.00 87.50 89 ALA A O 1
ATOM 684 N N . GLN A 1 90 ? -4.453 2.696 13.269 1.00 90.31 90 GLN A N 1
ATOM 685 C CA . GLN A 1 90 ? -3.940 2.092 14.503 1.00 90.31 90 GLN A CA 1
ATOM 686 C C . GLN A 1 90 ? -4.834 2.371 15.720 1.00 90.31 90 GLN A C 1
ATOM 688 O O . GLN A 1 90 ? -5.076 1.477 16.525 1.00 90.31 90 GLN A O 1
ATOM 693 N N . GLN A 1 91 ? -5.341 3.599 15.866 1.00 87.75 91 GLN A N 1
ATOM 694 C CA . GLN A 1 91 ? -6.206 3.986 16.988 1.00 87.75 91 GLN A CA 1
ATOM 695 C C . GLN A 1 91 ? -7.552 3.259 16.985 1.00 87.75 91 GLN A C 1
ATOM 697 O O . GLN A 1 91 ? -8.058 2.933 18.056 1.00 87.75 91 GLN A O 1
ATOM 702 N N . VAL A 1 92 ? -8.122 3.001 15.806 1.00 84.44 92 VAL A N 1
ATOM 703 C CA . VAL A 1 92 ? -9.371 2.232 15.668 1.00 84.44 92 VAL A CA 1
ATOM 704 C C . VAL A 1 92 ? -9.143 0.717 15.683 1.00 84.44 92 VAL A C 1
ATOM 706 O O . VAL A 1 92 ? -10.104 -0.042 15.727 1.00 84.44 92 VAL A O 1
ATOM 709 N N . GLY A 1 93 ? -7.883 0.269 15.689 1.00 84.94 93 GLY A N 1
ATOM 710 C CA . GLY A 1 93 ? -7.505 -1.135 15.844 1.00 84.94 93 GLY A CA 1
ATOM 711 C C . GLY A 1 93 ? -7.476 -1.963 14.556 1.00 84.94 93 GLY A C 1
ATOM 712 O O . GLY A 1 93 ? -7.275 -3.168 14.647 1.00 84.94 93 GLY A O 1
ATOM 713 N N . VAL A 1 94 ? -7.644 -1.354 13.376 1.00 87.06 94 VAL A N 1
ATOM 714 C CA . VAL A 1 94 ? -7.579 -2.062 12.074 1.00 87.06 94 VAL A CA 1
ATOM 715 C C . VAL A 1 94 ? -6.146 -2.239 11.553 1.00 87.06 94 VAL A C 1
ATOM 717 O O . VAL A 1 94 ? -5.902 -2.987 10.615 1.00 87.06 94 VAL A O 1
ATOM 720 N N . VAL A 1 95 ? -5.177 -1.523 12.131 1.00 90.44 95 VAL A N 1
ATOM 721 C CA . VAL A 1 95 ? -3.759 -1.593 11.756 1.00 90.44 95 VAL A CA 1
ATOM 722 C C . VAL A 1 95 ? -2.934 -1.859 13.011 1.00 90.44 95 VAL A C 1
ATOM 724 O O . VAL A 1 95 ? -2.952 -1.068 13.951 1.00 90.44 95 VAL A O 1
ATOM 727 N N . SER A 1 96 ? -2.173 -2.953 13.020 1.00 92.75 96 SER A N 1
ATOM 728 C CA . SER A 1 96 ? -1.208 -3.247 14.086 1.00 92.75 96 SER A CA 1
ATOM 729 C C . SER A 1 96 ? 0.070 -2.407 13.948 1.00 92.75 96 SER A C 1
ATOM 731 O O . SER A 1 96 ? 0.328 -1.804 12.904 1.00 92.75 96 SER A O 1
ATOM 733 N N . ASP A 1 97 ? 0.912 -2.381 14.984 1.00 93.50 97 ASP A N 1
ATOM 734 C CA . ASP A 1 97 ? 2.211 -1.691 14.932 1.00 93.50 97 ASP A CA 1
ATOM 735 C C . ASP A 1 97 ? 3.133 -2.247 13.835 1.00 93.50 97 ASP A C 1
ATOM 737 O O . ASP A 1 97 ? 3.815 -1.481 13.144 1.00 93.50 97 ASP A O 1
ATOM 741 N N . ASP A 1 98 ? 3.104 -3.564 13.626 1.00 95.12 98 ASP A N 1
ATOM 742 C CA . ASP A 1 98 ? 3.890 -4.236 12.591 1.00 95.12 98 ASP A CA 1
ATOM 743 C C . ASP A 1 98 ? 3.407 -3.864 11.186 1.00 95.12 98 ASP A C 1
ATOM 745 O O . ASP A 1 98 ? 4.221 -3.515 10.321 1.00 95.12 98 ASP A O 1
ATOM 749 N N . VAL A 1 99 ? 2.085 -3.853 10.972 1.00 94.50 99 VAL A N 1
ATOM 750 C CA . VAL A 1 99 ? 1.484 -3.412 9.707 1.00 94.50 99 VAL A CA 1
ATOM 751 C C . VAL A 1 99 ? 1.795 -1.933 9.481 1.00 94.50 99 VAL A C 1
ATOM 753 O O . VAL A 1 99 ? 2.270 -1.565 8.412 1.00 94.50 99 VAL A O 1
ATOM 756 N N . ALA A 1 100 ? 1.660 -1.069 10.489 1.00 94.62 100 ALA A N 1
ATOM 757 C CA . ALA A 1 100 ? 2.002 0.351 10.376 1.00 94.62 100 ALA A CA 1
ATOM 758 C C . ALA A 1 100 ? 3.473 0.586 9.995 1.00 94.62 100 ALA A C 1
ATOM 760 O O . ALA A 1 100 ? 3.780 1.460 9.174 1.00 94.62 100 ALA A O 1
ATOM 761 N N . ALA A 1 101 ? 4.399 -0.177 10.581 1.00 95.00 101 ALA A N 1
ATOM 762 C CA . ALA A 1 101 ? 5.811 -0.131 10.216 1.00 95.00 101 ALA A CA 1
ATOM 763 C C . ALA A 1 101 ? 6.026 -0.567 8.759 1.00 95.00 101 ALA A C 1
ATOM 765 O O . ALA A 1 101 ? 6.815 0.051 8.037 1.00 95.00 101 ALA A O 1
ATOM 766 N N . GLU A 1 102 ? 5.302 -1.589 8.308 1.00 96.69 102 GLU A N 1
ATOM 767 C CA . GLU A 1 102 ? 5.351 -2.067 6.931 1.00 96.69 102 GLU A CA 1
ATOM 768 C C . GLU A 1 102 ? 4.794 -1.048 5.931 1.00 96.69 102 GLU A C 1
ATOM 770 O O . GLU A 1 102 ? 5.471 -0.726 4.953 1.00 96.69 102 GLU A O 1
ATOM 775 N N . LEU A 1 103 ? 3.641 -0.441 6.214 1.00 95.94 103 LEU A N 1
ATOM 776 C CA . LEU A 1 103 ? 3.048 0.610 5.384 1.00 95.94 103 LEU A CA 1
ATOM 777 C C . LEU A 1 103 ? 3.997 1.810 5.218 1.00 95.94 103 LEU A C 1
ATOM 779 O O . LEU A 1 103 ? 4.158 2.338 4.114 1.00 95.94 103 LEU A O 1
ATOM 783 N N . LYS A 1 104 ? 4.703 2.206 6.286 1.00 94.44 104 LYS A N 1
ATOM 784 C CA . LYS A 1 104 ? 5.748 3.246 6.225 1.00 94.44 104 LYS A CA 1
ATOM 785 C C . LYS A 1 104 ? 6.927 2.828 5.343 1.00 94.44 104 LYS A C 1
ATOM 787 O O . LYS A 1 104 ? 7.425 3.642 4.562 1.00 94.44 104 LYS A O 1
ATOM 792 N N . ARG A 1 105 ? 7.376 1.568 5.428 1.00 93.44 105 ARG A N 1
ATOM 793 C CA . ARG A 1 105 ? 8.440 1.037 4.555 1.00 93.44 105 ARG A CA 1
ATOM 794 C C . ARG A 1 105 ? 8.016 1.049 3.086 1.00 93.44 105 ARG A C 1
ATOM 796 O O . ARG A 1 105 ? 8.802 1.494 2.248 1.00 93.44 105 ARG A O 1
ATOM 803 N N . LEU A 1 106 ? 6.794 0.609 2.785 1.00 94.50 106 LEU A N 1
ATOM 804 C CA . LEU A 1 106 ? 6.231 0.595 1.431 1.00 94.50 106 LEU A CA 1
ATOM 805 C C . LEU A 1 106 ? 6.096 2.013 0.863 1.00 94.50 106 LEU A C 1
ATOM 807 O O . LEU A 1 106 ? 6.548 2.262 -0.253 1.00 94.50 106 LEU A O 1
ATOM 811 N N . SER A 1 107 ? 5.605 2.966 1.660 1.00 93.56 107 SER A N 1
ATOM 812 C CA . SER A 1 107 ? 5.545 4.388 1.287 1.00 93.56 107 SER A CA 1
ATOM 813 C C . SER A 1 107 ? 6.929 4.945 0.940 1.00 93.56 107 SER A C 1
ATOM 815 O O . SER A 1 107 ? 7.115 5.597 -0.090 1.00 93.56 107 SER A O 1
ATOM 817 N N . GLY A 1 108 ? 7.941 4.606 1.745 1.00 90.69 108 GLY A N 1
ATOM 818 C CA . GLY A 1 108 ? 9.324 4.993 1.486 1.00 90.69 108 GLY A CA 1
ATOM 819 C C . GLY A 1 108 ? 9.903 4.394 0.200 1.00 90.69 108 GLY A C 1
ATOM 820 O O . GLY A 1 108 ? 10.674 5.069 -0.479 1.00 90.69 108 GLY A O 1
ATOM 821 N N . ILE A 1 109 ? 9.557 3.151 -0.152 1.00 90.19 109 ILE A N 1
ATOM 822 C CA . ILE A 1 109 ? 9.953 2.539 -1.432 1.00 90.19 109 ILE A CA 1
ATOM 823 C C . ILE A 1 109 ? 9.258 3.262 -2.589 1.00 90.19 109 ILE A C 1
ATOM 825 O O . ILE A 1 109 ? 9.941 3.747 -3.487 1.00 90.19 109 ILE A O 1
ATOM 829 N N . ARG A 1 110 ? 7.931 3.423 -2.523 1.00 90.81 110 ARG A N 1
ATOM 830 C CA . ARG A 1 110 ? 7.122 4.120 -3.533 1.00 90.81 110 ARG A CA 1
ATOM 831 C C . ARG A 1 110 ? 7.654 5.528 -3.826 1.00 90.81 110 ARG A C 1
ATOM 833 O O . ARG A 1 110 ? 7.857 5.883 -4.984 1.00 90.81 110 ARG A O 1
ATOM 840 N N . ALA A 1 111 ? 7.990 6.298 -2.790 1.00 88.50 111 ALA A N 1
ATOM 841 C CA . ALA A 1 111 ? 8.577 7.630 -2.945 1.00 88.50 111 ALA A CA 1
ATOM 842 C C . ALA A 1 111 ? 9.920 7.614 -3.702 1.00 88.50 111 ALA A C 1
ATOM 844 O O . ALA A 1 111 ? 10.171 8.494 -4.522 1.00 88.50 111 ALA A O 1
ATOM 845 N N . ARG A 1 112 ? 10.775 6.610 -3.464 1.00 85.94 112 ARG A N 1
ATOM 846 C CA . ARG A 1 112 ? 12.063 6.461 -4.167 1.00 85.94 112 ARG A CA 1
ATOM 847 C C . ARG A 1 112 ? 11.903 6.042 -5.624 1.00 85.94 112 ARG A C 1
ATOM 849 O O . ARG A 1 112 ? 12.727 6.428 -6.444 1.00 85.94 112 ARG A O 1
ATOM 856 N N . VAL A 1 113 ? 10.871 5.261 -5.928 1.00 85.00 113 VAL A N 1
ATOM 857 C CA . VAL A 1 113 ? 10.568 4.812 -7.292 1.00 85.00 113 VAL A CA 1
ATOM 858 C C . VAL A 1 113 ? 10.054 5.969 -8.150 1.00 85.00 113 VAL A C 1
ATOM 860 O O . VAL A 1 113 ? 10.483 6.124 -9.289 1.00 85.00 113 VAL A O 1
ATOM 863 N N . ILE A 1 114 ? 9.181 6.815 -7.598 1.00 81.31 114 ILE A N 1
ATOM 864 C CA . ILE A 1 114 ? 8.542 7.923 -8.333 1.00 81.31 114 ILE A CA 1
ATOM 865 C C . ILE A 1 114 ? 9.437 9.158 -8.394 1.00 81.31 114 ILE A C 1
ATOM 867 O O . ILE A 1 114 ? 9.477 9.862 -9.402 1.00 81.31 114 ILE A O 1
ATOM 871 N N . HIS A 1 115 ? 10.170 9.424 -7.314 1.00 83.06 115 HIS A N 1
ATOM 872 C CA . HIS A 1 115 ? 11.073 10.563 -7.199 1.00 83.06 115 HIS A CA 1
ATOM 873 C C . HIS A 1 115 ? 12.503 10.080 -6.916 1.00 83.06 115 HIS A C 1
ATOM 875 O O . HIS A 1 115 ? 13.036 10.314 -5.823 1.00 83.06 115 HIS A O 1
ATOM 881 N N . PRO A 1 116 ? 13.142 9.389 -7.880 1.00 77.81 116 PRO A N 1
ATOM 882 C CA . PRO A 1 116 ? 14.482 8.859 -7.693 1.00 77.81 116 PRO A CA 1
ATOM 883 C C . PRO A 1 116 ? 15.478 10.004 -7.517 1.00 77.81 116 PRO A C 1
ATOM 885 O O . PRO A 1 116 ? 15.583 10.905 -8.352 1.00 77.81 116 PRO A O 1
ATOM 888 N N . ARG A 1 117 ? 16.246 9.971 -6.426 1.00 77.94 117 ARG A N 1
ATOM 889 C CA . ARG A 1 117 ? 17.361 10.904 -6.235 1.00 77.94 117 ARG A CA 1
ATOM 890 C C . ARG A 1 117 ? 18.581 10.412 -7.028 1.00 77.94 117 ARG A C 1
ATOM 892 O O . ARG A 1 117 ? 18.831 9.207 -7.027 1.00 77.94 117 ARG A O 1
ATOM 899 N N . PRO A 1 118 ? 19.392 11.307 -7.627 1.00 72.62 118 PRO A N 1
ATOM 900 C CA . PRO A 1 118 ? 20.511 10.926 -8.501 1.00 72.62 118 PRO A CA 1
ATOM 901 C C . PRO A 1 118 ? 21.516 9.931 -7.894 1.00 72.62 118 PRO A C 1
ATOM 903 O O . PRO A 1 118 ? 22.070 9.113 -8.616 1.00 72.62 118 PRO A O 1
ATOM 906 N N . ASN A 1 119 ? 21.717 9.968 -6.571 1.00 74.94 119 ASN A N 1
ATOM 907 C CA . ASN A 1 119 ? 22.713 9.157 -5.855 1.00 74.94 119 ASN A CA 1
ATOM 908 C C . ASN A 1 119 ? 22.087 8.066 -4.970 1.00 74.94 119 ASN A C 1
ATOM 910 O O . ASN A 1 119 ? 22.702 7.614 -4.005 1.00 74.94 119 ASN A O 1
ATOM 914 N N . GLN A 1 120 ? 20.836 7.693 -5.230 1.00 69.81 120 GLN A N 1
ATOM 915 C CA . GLN A 1 120 ? 20.109 6.739 -4.402 1.00 69.81 120 GLN A CA 1
ATOM 916 C C . GLN A 1 120 ? 20.059 5.362 -5.060 1.00 69.81 120 GLN A C 1
ATOM 918 O O . GLN A 1 120 ? 19.881 5.246 -6.271 1.00 69.81 120 GLN A O 1
ATOM 923 N N . VAL A 1 121 ? 20.191 4.312 -4.244 1.00 65.12 121 VAL A N 1
ATOM 924 C CA . VAL A 1 121 ? 19.975 2.934 -4.694 1.00 65.12 121 VAL A CA 1
ATOM 925 C C . VAL A 1 121 ? 18.561 2.835 -5.258 1.00 65.12 121 VAL A C 1
ATOM 927 O O . VAL A 1 121 ? 17.589 3.167 -4.572 1.00 65.12 121 VAL A O 1
ATOM 930 N N . LYS A 1 122 ? 18.457 2.398 -6.513 1.00 65.69 122 LYS A N 1
ATOM 931 C CA . LYS A 1 122 ? 17.178 2.144 -7.167 1.00 65.69 122 LYS A CA 1
ATOM 932 C C . LYS A 1 122 ? 16.588 0.868 -6.565 1.00 65.69 122 LYS A C 1
ATOM 934 O O . LYS A 1 122 ? 17.027 -0.225 -6.886 1.00 65.69 122 LYS A O 1
ATOM 939 N N . ILE A 1 123 ? 15.675 1.038 -5.617 1.00 63.53 123 ILE A N 1
ATOM 940 C CA . ILE A 1 123 ? 14.904 -0.039 -4.985 1.00 63.53 123 ILE A CA 1
ATOM 941 C C . ILE A 1 123 ? 13.496 0.058 -5.558 1.00 63.53 123 ILE A C 1
ATOM 943 O O . ILE A 1 123 ? 12.940 1.158 -5.531 1.00 63.53 123 ILE A O 1
ATOM 947 N N . GLY A 1 124 ? 12.910 -1.046 -6.023 1.00 60.31 124 GLY A N 1
ATOM 948 C CA . GLY A 1 124 ? 11.567 -1.011 -6.621 1.00 60.31 124 GLY A CA 1
ATOM 949 C C . GLY A 1 124 ? 11.572 -0.745 -8.125 1.00 60.31 124 GLY A C 1
ATOM 950 O O . GLY A 1 124 ? 10.570 -0.275 -8.653 1.00 60.31 124 GLY A O 1
ATOM 951 N N . THR A 1 125 ? 12.703 -0.961 -8.804 1.00 70.31 125 THR A N 1
ATOM 952 C CA . THR A 1 125 ? 12.865 -0.634 -10.234 1.00 70.31 125 THR A CA 1
ATOM 953 C C . THR A 1 125 ? 13.242 -1.830 -11.099 1.00 70.31 125 THR A C 1
ATOM 955 O O . THR A 1 125 ? 13.607 -1.632 -12.255 1.00 70.31 125 THR A O 1
ATOM 958 N N . THR A 1 126 ? 13.254 -3.035 -10.532 1.00 82.19 126 THR A N 1
ATOM 959 C CA . THR A 1 126 ? 13.376 -4.278 -11.297 1.00 82.19 126 THR A CA 1
ATOM 960 C C . THR A 1 126 ? 12.053 -5.042 -11.247 1.00 82.19 126 THR A C 1
ATOM 962 O O . THR A 1 126 ? 11.262 -4.821 -10.319 1.00 82.19 126 THR A O 1
ATOM 965 N N . PRO A 1 127 ? 11.820 -5.980 -12.179 1.00 81.31 127 PRO A N 1
ATOM 966 C CA . PRO A 1 127 ? 10.629 -6.822 -12.156 1.00 81.31 127 PRO A CA 1
ATOM 967 C C . PRO A 1 127 ? 10.491 -7.635 -10.862 1.00 81.31 127 PRO A C 1
ATOM 969 O O . PRO A 1 127 ? 9.378 -7.831 -10.370 1.00 81.31 127 PRO A O 1
ATOM 972 N N . GLU A 1 128 ? 11.607 -8.097 -10.293 1.00 86.50 128 GLU A N 1
ATOM 973 C CA . GLU A 1 128 ? 11.646 -8.848 -9.033 1.00 86.50 128 GLU A CA 1
ATOM 974 C C . GLU A 1 128 ? 11.307 -7.955 -7.839 1.00 86.50 128 GLU A C 1
ATOM 976 O O . GLU A 1 128 ? 10.538 -8.355 -6.962 1.00 86.50 128 GLU A O 1
ATOM 981 N N . ASP A 1 129 ? 11.835 -6.728 -7.817 1.00 88.25 129 ASP A N 1
ATOM 982 C CA . ASP A 1 129 ? 11.499 -5.754 -6.785 1.00 88.25 129 ASP A CA 1
ATOM 983 C C . ASP A 1 129 ? 10.017 -5.360 -6.853 1.00 88.25 129 ASP A C 1
ATOM 985 O O . ASP A 1 129 ? 9.363 -5.260 -5.814 1.00 88.25 129 ASP A O 1
ATOM 989 N N . ALA A 1 130 ? 9.478 -5.147 -8.059 1.00 88.62 130 ALA A N 1
ATOM 990 C CA . ALA A 1 130 ? 8.070 -4.818 -8.268 1.00 88.62 130 ALA A CA 1
ATOM 991 C C . ALA A 1 130 ? 7.153 -5.977 -7.846 1.00 88.62 130 ALA A C 1
ATOM 993 O O . ALA A 1 130 ? 6.173 -5.748 -7.140 1.00 88.62 130 ALA A O 1
ATOM 994 N N . ALA A 1 131 ? 7.501 -7.223 -8.189 1.00 92.75 131 ALA A N 1
ATOM 995 C CA . ALA A 1 131 ? 6.769 -8.408 -7.736 1.00 92.75 131 ALA A CA 1
ATOM 996 C C . ALA A 1 131 ? 6.780 -8.526 -6.202 1.00 92.75 131 ALA A C 1
ATOM 998 O O . ALA A 1 131 ? 5.730 -8.640 -5.571 1.00 92.75 131 ALA A O 1
ATOM 999 N N . SER A 1 132 ? 7.961 -8.407 -5.587 1.00 94.31 132 SER A N 1
ATOM 1000 C CA . SER A 1 132 ? 8.120 -8.423 -4.128 1.00 94.31 132 SER A CA 1
ATOM 1001 C C . SER A 1 132 ? 7.327 -7.301 -3.451 1.00 94.31 132 SER A C 1
ATOM 1003 O O . SER A 1 132 ? 6.723 -7.501 -2.394 1.00 94.31 132 SER A O 1
ATOM 1005 N N . PHE A 1 133 ? 7.286 -6.115 -4.063 1.00 94.50 133 PHE A N 1
ATOM 1006 C CA . PHE A 1 133 ? 6.491 -4.993 -3.581 1.00 94.50 133 PHE A CA 1
ATOM 1007 C C . PHE A 1 133 ? 4.989 -5.302 -3.618 1.00 94.50 133 PHE A C 1
ATOM 1009 O O . PHE A 1 133 ? 4.322 -5.123 -2.598 1.00 94.50 133 PHE A O 1
ATOM 1016 N N . ILE A 1 134 ? 4.470 -5.817 -4.738 1.00 94.50 134 ILE A N 1
ATOM 1017 C CA . ILE A 1 134 ? 3.059 -6.213 -4.876 1.00 94.50 134 ILE A CA 1
ATOM 1018 C C . ILE A 1 134 ? 2.680 -7.270 -3.830 1.00 94.50 134 ILE A C 1
ATOM 1020 O O . ILE A 1 134 ? 1.660 -7.128 -3.158 1.00 94.50 134 ILE A O 1
ATOM 1024 N N . ASP A 1 135 ? 3.515 -8.286 -3.608 1.00 95.75 135 ASP A N 1
ATOM 1025 C CA . ASP A 1 135 ? 3.242 -9.333 -2.613 1.00 95.75 135 ASP A CA 1
ATOM 1026 C C . ASP A 1 135 ? 3.210 -8.804 -1.173 1.00 95.75 135 ASP A C 1
ATOM 1028 O O . ASP A 1 135 ? 2.480 -9.309 -0.315 1.00 95.75 135 ASP A O 1
ATOM 1032 N N . ARG A 1 136 ? 4.025 -7.792 -0.865 1.00 96.69 136 ARG A N 1
ATOM 1033 C CA . ARG A 1 136 ? 4.012 -7.126 0.447 1.00 96.69 136 ARG A CA 1
ATOM 1034 C C . ARG A 1 136 ? 2.776 -6.250 0.618 1.00 96.69 136 ARG A C 1
ATOM 1036 O O . ARG A 1 136 ? 2.162 -6.294 1.679 1.00 96.69 136 ARG A O 1
ATOM 1043 N N . VAL A 1 137 ? 2.380 -5.526 -0.429 1.00 95.94 137 VAL A N 1
ATOM 1044 C CA . VAL A 1 137 ? 1.118 -4.773 -0.470 1.00 95.94 137 VAL A CA 1
ATOM 1045 C C . VAL A 1 137 ? -0.071 -5.711 -0.248 1.00 95.94 137 VAL A C 1
ATOM 1047 O O . VAL A 1 137 ? -0.894 -5.442 0.621 1.00 95.94 137 VAL A O 1
ATOM 1050 N N . ARG A 1 138 ? -0.136 -6.836 -0.973 1.00 95.12 138 ARG A N 1
ATOM 1051 C CA . ARG A 1 138 ? -1.220 -7.825 -0.859 1.00 95.12 138 ARG A CA 1
ATOM 1052 C C . ARG A 1 138 ? -1.354 -8.357 0.568 1.00 95.12 138 ARG A C 1
ATOM 1054 O O . ARG A 1 138 ? -2.460 -8.425 1.087 1.00 95.12 138 ARG A O 1
ATOM 1061 N N . ARG A 1 139 ? -0.233 -8.691 1.217 1.00 95.44 139 ARG A N 1
ATOM 1062 C CA . ARG A 1 139 ? -0.227 -9.132 2.622 1.00 95.44 139 ARG A CA 1
ATOM 1063 C C . ARG A 1 139 ? -0.734 -8.054 3.573 1.00 95.44 139 ARG A C 1
ATOM 1065 O O . ARG A 1 139 ? -1.615 -8.337 4.369 1.00 95.44 139 ARG A O 1
ATOM 1072 N N . ALA A 1 140 ? -0.241 -6.823 3.441 1.00 94.88 140 ALA A N 1
ATOM 1073 C CA . ALA A 1 140 ? -0.693 -5.722 4.286 1.00 94.88 140 ALA A CA 1
ATOM 1074 C C . ALA A 1 140 ? -2.201 -5.451 4.135 1.00 94.88 140 ALA A C 1
ATOM 1076 O O . ALA A 1 140 ? -2.866 -5.180 5.126 1.00 94.88 140 ALA A O 1
ATOM 1077 N N . LEU A 1 141 ? -2.745 -5.545 2.917 1.00 92.50 141 LEU A N 1
ATOM 1078 C CA . LEU A 1 141 ? -4.181 -5.384 2.668 1.00 92.50 141 LEU A CA 1
ATOM 1079 C C . LEU A 1 141 ? -5.007 -6.493 3.329 1.00 92.50 141 LEU A C 1
ATOM 1081 O O . LEU A 1 141 ? -5.988 -6.180 3.993 1.00 92.50 141 LEU A O 1
ATOM 1085 N N . LEU A 1 142 ? -4.575 -7.753 3.215 1.00 91.44 142 LEU A N 1
ATOM 1086 C CA . LEU A 1 142 ? -5.231 -8.887 3.877 1.00 91.44 142 LEU A CA 1
ATOM 1087 C C . LEU A 1 142 ? -5.203 -8.763 5.406 1.00 91.44 142 LEU A C 1
ATOM 1089 O O . LEU A 1 142 ? -6.204 -9.039 6.059 1.00 91.44 142 LEU A O 1
ATOM 1093 N N . ASP A 1 143 ? -4.077 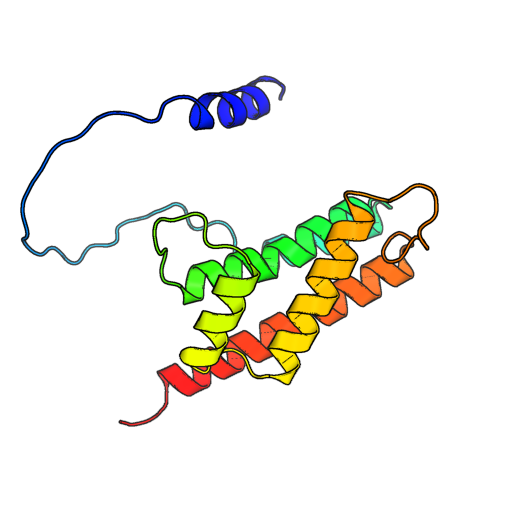-8.328 5.979 1.00 91.44 143 ASP A N 1
ATOM 1094 C CA . ASP A 1 143 ? -3.959 -8.124 7.427 1.00 91.44 143 ASP A CA 1
ATOM 1095 C C . ASP A 1 143 ? -4.934 -7.042 7.922 1.00 91.44 143 ASP A C 1
ATOM 1097 O O . ASP A 1 143 ? -5.557 -7.200 8.972 1.00 91.44 143 ASP A O 1
ATOM 1101 N N . ILE A 1 144 ? -5.091 -5.958 7.154 1.00 89.75 144 ILE A N 1
ATOM 1102 C CA . ILE A 1 144 ? -6.031 -4.870 7.460 1.00 89.75 144 ILE A CA 1
ATOM 1103 C C . ILE A 1 144 ? -7.481 -5.346 7.324 1.00 89.75 144 ILE A C 1
ATOM 1105 O O . ILE A 1 144 ? -8.289 -5.093 8.215 1.00 89.75 144 ILE A O 1
ATOM 1109 N N . GLU A 1 145 ? -7.809 -6.057 6.244 1.00 88.44 145 GLU A N 1
ATOM 1110 C CA . GLU A 1 145 ? -9.156 -6.581 5.991 1.00 88.44 145 GLU A CA 1
ATOM 1111 C C . GLU A 1 145 ? -9.591 -7.573 7.078 1.00 88.44 145 GLU A C 1
ATOM 1113 O O . GLU A 1 145 ? -10.696 -7.474 7.612 1.00 88.44 145 GLU A O 1
ATOM 1118 N N . HIS A 1 146 ? -8.707 -8.493 7.477 1.00 86.81 146 HIS A N 1
ATOM 1119 C CA . HIS A 1 146 ? -8.985 -9.407 8.583 1.00 86.81 146 HIS A CA 1
ATOM 1120 C C . HIS A 1 146 ? -9.241 -8.657 9.895 1.00 86.81 146 HIS A C 1
ATOM 1122 O O . HIS A 1 146 ? -10.206 -8.970 10.592 1.00 86.81 146 HIS A O 1
ATOM 1128 N N . ALA A 1 147 ? -8.424 -7.650 10.217 1.00 85.38 147 ALA A N 1
ATOM 1129 C CA . ALA A 1 147 ? -8.612 -6.848 11.424 1.00 85.38 147 ALA A CA 1
ATOM 1130 C C . ALA A 1 147 ? -9.932 -6.055 11.395 1.00 85.38 147 ALA A C 1
ATOM 1132 O O . ALA A 1 147 ? -10.618 -5.952 12.413 1.00 85.38 147 ALA A O 1
ATOM 1133 N N . GLU A 1 148 ? -10.322 -5.526 10.233 1.00 82.50 148 GLU A N 1
ATOM 1134 C CA . GLU A 1 148 ? -11.604 -4.843 10.049 1.00 82.50 148 GLU A CA 1
ATOM 1135 C C . GLU A 1 148 ? -12.791 -5.792 10.271 1.00 82.50 148 GLU A C 1
ATOM 1137 O O . GLU A 1 148 ? -13.705 -5.470 11.034 1.00 82.50 148 GLU A O 1
ATOM 1142 N N . ILE A 1 149 ? -12.751 -6.988 9.675 1.00 81.31 149 ILE A N 1
ATOM 1143 C CA . ILE A 1 149 ? -13.767 -8.032 9.866 1.00 81.31 149 ILE A CA 1
ATOM 1144 C C . ILE A 1 149 ? -13.870 -8.402 11.353 1.00 81.31 149 ILE A C 1
ATOM 1146 O O . ILE A 1 149 ? -14.961 -8.387 11.922 1.00 81.31 149 ILE A O 1
ATOM 1150 N N . GLU A 1 150 ? -12.752 -8.684 12.023 1.00 80.50 150 GLU A N 1
ATOM 1151 C CA . GLU A 1 150 ? -12.751 -9.035 13.450 1.00 80.50 150 GLU A CA 1
ATOM 1152 C C . GLU A 1 150 ? -13.391 -7.955 14.336 1.00 80.50 150 GLU A C 1
ATOM 1154 O O . GLU A 1 150 ? -14.082 -8.276 15.307 1.00 80.50 150 GLU A O 1
ATOM 1159 N N . LEU A 1 151 ? -13.199 -6.676 14.004 1.00 75.69 151 LEU A N 1
ATOM 1160 C CA . LEU A 1 151 ? -13.822 -5.562 14.719 1.00 75.69 151 LEU A CA 1
ATOM 1161 C C . LEU A 1 151 ? -15.327 -5.457 14.453 1.00 75.69 151 LEU A C 1
ATOM 1163 O O . LEU A 1 151 ? -16.077 -5.173 15.387 1.00 75.69 151 LEU A O 1
ATOM 1167 N N . GLN A 1 152 ? -15.781 -5.722 13.225 1.00 73.69 152 GLN A N 1
ATOM 1168 C CA . GLN A 1 152 ? -17.206 -5.708 12.872 1.00 73.69 152 GLN A CA 1
ATOM 1169 C C . GLN A 1 152 ? -18.001 -6.835 13.556 1.00 73.69 152 GLN A C 1
ATOM 1171 O O . GLN A 1 152 ? -19.179 -6.649 13.865 1.00 73.69 152 GLN A O 1
ATOM 1176 N N . TYR A 1 153 ? -17.372 -7.987 13.815 1.00 71.75 153 TYR A N 1
ATOM 1177 C CA . TYR A 1 153 ? -18.026 -9.166 14.404 1.00 71.75 153 TYR A CA 1
ATOM 1178 C C . TYR A 1 153 ? -17.738 -9.379 15.899 1.00 71.75 153 TYR A C 1
ATOM 1180 O O . TYR A 1 153 ? -18.155 -10.396 16.460 1.00 71.75 153 TYR A O 1
ATOM 1188 N N . LYS A 1 154 ? -17.065 -8.441 16.581 1.00 55.84 154 LYS A N 1
ATOM 1189 C CA . LYS A 1 154 ? -16.908 -8.507 18.041 1.00 55.84 154 LYS A CA 1
ATOM 1190 C C . LYS A 1 154 ? -18.273 -8.331 18.725 1.00 55.84 154 LYS A C 1
ATOM 1192 O O . LYS A 1 154 ? -18.886 -7.275 18.562 1.00 55.84 154 LYS A O 1
ATOM 1197 N N . PRO A 1 155 ? -18.761 -9.316 19.506 1.00 49.28 155 PRO A N 1
ATOM 1198 C CA . PRO A 1 155 ? -19.963 -9.124 20.305 1.00 49.28 155 PRO A CA 1
ATOM 1199 C C . PRO A 1 155 ? -19.679 -8.052 21.364 1.00 49.28 155 PRO A C 1
ATOM 1201 O O . PRO A 1 155 ? -18.749 -8.197 22.159 1.00 49.28 155 PRO A O 1
ATOM 1204 N N . THR A 1 156 ? -20.446 -6.962 21.314 1.00 50.66 156 THR A N 1
ATOM 1205 C CA . THR A 1 156 ? -20.500 -5.914 22.347 1.00 50.66 156 THR A CA 1
ATOM 1206 C C . THR A 1 156 ? -20.954 -6.461 23.687 1.00 50.66 156 THR A C 1
ATOM 1208 O O . THR A 1 156 ? -21.919 -7.262 23.673 1.00 50.66 156 THR A O 1
#

Radius of gyration: 18.41 Å; chains: 1; bounding box: 56×38×48 Å

Foldseek 3Di:
DVVVVVVVVVVVPDDDDDDDDDDDDDPDPPDDDDPDPLVVLLVVLVVCLVVLVQLVSLVSLLVSVVVLLCVVVVCPVDPQPPLRSLVVCVVLFLADPVLSVLNVVSVVLNCCSVPPDPPDDNQRNHSVSSVVSNVSSVVSSVSSVVRVVCSVPDDD